Protein AF-A0A954XZQ1-F1 (afdb_monomer_lite)

Foldseek 3Di:
DDDPPVVVVVVVVVVVVVVPDDDPDDDDPDDDDPDPPDDPCPVVPDDPPDDDDPCSVPVVVVVVVVVVVVVVVVVVVVVVVVVVVVVVCVVVPDPCPPDDDDDPDCVPDDPVPPCVPVDDPPPPPDDD

Sequence (128 aa):
MQPLRPYLAASIALLALAALAAPAAAQVRRYQPSTPTVSPYLNLTRQNNSGLPNYYGLVRPQLNQQAFNQRQLRFEASQARSLSQLRTDVQTSLTPTGKGAGFMTVDRAGPYLNTGGYFPPVQNAGRR

Structure (mmCIF, N/CA/C/O backbone):
data_AF-A0A954XZQ1-F1
#
_entry.id   AF-A0A954XZQ1-F1
#
loop_
_atom_site.group_PDB
_atom_site.id
_atom_site.type_symbol
_atom_site.label_atom_id
_atom_site.label_alt_id
_atom_site.label_com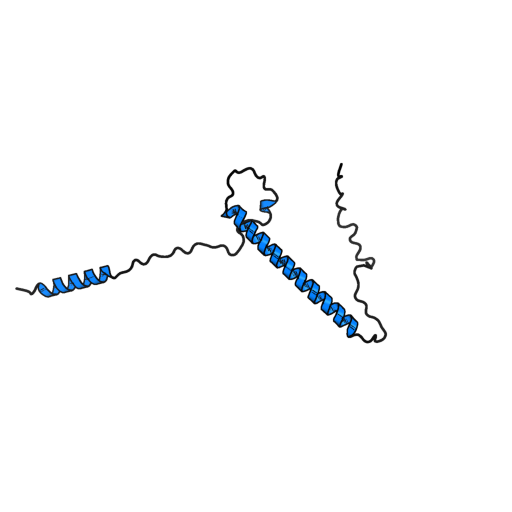p_id
_atom_site.label_asym_id
_atom_site.label_entity_id
_atom_site.label_seq_id
_atom_site.pdbx_PDB_ins_code
_atom_site.Cartn_x
_atom_site.Cartn_y
_atom_site.Cartn_z
_atom_site.occupancy
_atom_site.B_iso_or_equiv
_atom_site.auth_seq_id
_atom_site.auth_comp_id
_atom_site.auth_asym_id
_atom_site.auth_atom_id
_atom_site.pdbx_PDB_model_num
ATOM 1 N N . MET A 1 1 ? 74.806 7.022 -32.732 1.00 53.62 1 MET A N 1
ATOM 2 C CA . MET A 1 1 ? 73.746 6.033 -33.027 1.00 53.62 1 MET A CA 1
ATOM 3 C C . MET A 1 1 ? 73.000 5.748 -31.730 1.00 53.62 1 MET A C 1
ATOM 5 O O . MET A 1 1 ? 73.563 5.115 -30.851 1.00 53.62 1 MET A O 1
ATOM 9 N N . GLN A 1 2 ? 71.814 6.333 -31.546 1.00 64.81 2 GLN A N 1
ATOM 10 C CA . GLN A 1 2 ? 71.044 6.231 -30.298 1.00 64.81 2 GLN A CA 1
ATOM 11 C C . GLN A 1 2 ? 70.162 4.966 -30.298 1.00 64.81 2 GLN A C 1
ATOM 13 O O . GLN A 1 2 ? 69.681 4.567 -31.362 1.00 64.81 2 GLN A O 1
ATOM 18 N N . PRO A 1 3 ? 69.955 4.308 -29.142 1.00 64.62 3 PRO A N 1
ATOM 19 C CA . PRO A 1 3 ? 69.225 3.049 -29.076 1.00 64.62 3 PRO A CA 1
ATOM 20 C C . PRO A 1 3 ? 67.720 3.296 -29.243 1.00 64.62 3 PRO A C 1
ATOM 22 O O . PRO A 1 3 ? 67.069 3.807 -28.343 1.00 64.62 3 PRO A O 1
ATOM 25 N N . LEU A 1 4 ? 67.156 2.894 -30.386 1.00 64.56 4 LEU A N 1
ATOM 26 C CA . LEU A 1 4 ? 65.715 2.966 -30.702 1.00 64.56 4 LEU A CA 1
ATOM 27 C C . LEU A 1 4 ? 64.863 1.902 -29.973 1.00 64.56 4 LEU A C 1
ATOM 29 O O . LEU A 1 4 ? 63.636 1.926 -30.018 1.00 64.56 4 LEU A O 1
ATOM 33 N N . ARG A 1 5 ? 65.510 0.969 -29.267 1.00 65.94 5 ARG A N 1
ATOM 34 C CA . ARG A 1 5 ? 64.877 -0.166 -28.576 1.00 65.94 5 ARG A CA 1
ATOM 35 C C . ARG A 1 5 ? 63.957 0.172 -27.382 1.00 65.94 5 ARG A C 1
ATOM 37 O O . ARG A 1 5 ? 62.958 -0.532 -27.244 1.00 65.94 5 ARG A O 1
ATOM 44 N N . PRO A 1 6 ? 64.204 1.195 -26.534 1.00 72.25 6 PRO A N 1
ATOM 45 C CA . PRO A 1 6 ? 63.350 1.449 -25.374 1.00 72.25 6 PRO A CA 1
ATOM 46 C C . PRO A 1 6 ? 61.999 2.061 -25.773 1.00 72.25 6 PRO A C 1
ATOM 48 O O . PRO A 1 6 ? 60.993 1.813 -25.114 1.00 72.25 6 PRO A O 1
ATOM 51 N N . TYR A 1 7 ? 61.944 2.794 -26.889 1.00 76.06 7 TYR A N 1
ATOM 52 C CA . TYR A 1 7 ? 60.716 3.425 -27.378 1.00 76.06 7 TYR A CA 1
ATOM 53 C C . TYR A 1 7 ? 59.709 2.405 -27.923 1.00 76.06 7 TYR A C 1
ATOM 55 O O . TYR A 1 7 ? 58.508 2.545 -27.697 1.00 76.06 7 TYR A O 1
ATOM 63 N N . LEU A 1 8 ? 60.191 1.335 -28.567 1.00 74.25 8 LEU A N 1
ATOM 64 C CA . LEU A 1 8 ? 59.332 0.241 -29.030 1.00 74.25 8 LEU A CA 1
ATOM 65 C C . LEU A 1 8 ? 58.705 -0.516 -27.855 1.00 74.25 8 LEU A C 1
ATOM 67 O O . LEU A 1 8 ? 57.494 -0.727 -27.846 1.00 74.25 8 LEU A O 1
ATOM 71 N N . ALA A 1 9 ? 59.492 -0.846 -26.827 1.00 77.62 9 ALA A N 1
ATOM 72 C CA . ALA A 1 9 ? 58.974 -1.496 -25.624 1.00 77.62 9 ALA A CA 1
ATOM 73 C C . ALA A 1 9 ? 57.930 -0.623 -24.900 1.00 77.62 9 ALA A C 1
ATOM 75 O O . ALA A 1 9 ? 56.876 -1.122 -24.504 1.00 77.62 9 ALA A O 1
ATOM 76 N N . ALA A 1 10 ? 58.178 0.688 -24.804 1.00 80.75 10 ALA A N 1
ATOM 77 C CA . ALA A 1 10 ? 57.233 1.633 -24.215 1.00 80.75 10 ALA A CA 1
ATOM 78 C C . ALA A 1 10 ? 55.917 1.718 -25.009 1.00 80.75 10 ALA A C 1
ATOM 80 O O . ALA A 1 10 ? 54.842 1.722 -24.413 1.00 80.75 10 ALA A O 1
ATOM 81 N N . SER A 1 11 ? 55.985 1.725 -26.346 1.00 80.38 11 SER A N 1
ATOM 82 C CA . SER A 1 11 ? 54.791 1.777 -27.200 1.00 80.38 11 SER A CA 1
ATOM 83 C C . SER A 1 11 ? 53.909 0.529 -27.068 1.00 80.38 11 SER A C 1
ATOM 85 O O . SER A 1 11 ? 52.687 0.646 -27.008 1.00 80.38 11 SER A O 1
ATOM 87 N N . ILE A 1 12 ? 54.520 -0.653 -26.933 1.00 84.62 12 ILE A N 1
ATOM 88 C CA . ILE A 1 12 ? 53.801 -1.922 -26.753 1.00 84.62 12 ILE A CA 1
ATOM 89 C C . ILE A 1 12 ? 53.115 -1.955 -25.384 1.00 84.62 12 ILE A C 1
ATOM 91 O O . ILE A 1 12 ? 51.957 -2.356 -25.288 1.00 84.62 12 ILE A O 1
ATOM 95 N N . ALA A 1 13 ? 53.797 -1.486 -24.336 1.00 85.06 13 ALA A N 1
ATOM 96 C CA . ALA A 1 13 ? 53.224 -1.413 -22.994 1.00 85.06 13 ALA A CA 1
ATOM 97 C C . ALA A 1 13 ? 52.003 -0.477 -22.937 1.00 85.06 13 ALA A C 1
ATOM 99 O O . ALA A 1 13 ? 50.993 -0.810 -22.319 1.00 85.06 13 ALA A O 1
ATOM 100 N N . LEU A 1 14 ? 52.066 0.662 -23.631 1.00 84.31 14 LEU A N 1
ATOM 101 C CA . LEU A 1 14 ? 50.963 1.624 -23.714 1.00 84.31 14 LEU A CA 1
ATOM 102 C C . LEU A 1 14 ? 49.756 1.054 -24.471 1.00 84.31 14 LEU A C 1
ATOM 104 O O . LEU A 1 14 ? 48.614 1.239 -24.051 1.00 84.31 14 LEU A O 1
ATOM 108 N N . LEU A 1 15 ? 50.009 0.318 -25.554 1.00 85.88 15 LEU A N 1
ATOM 109 C CA . LEU A 1 15 ? 48.962 -0.304 -26.362 1.00 85.88 15 LEU A CA 1
ATOM 110 C C . LEU A 1 15 ? 48.285 -1.469 -25.621 1.00 85.88 15 LEU A C 1
ATOM 112 O O . LEU A 1 15 ? 47.063 -1.602 -25.666 1.00 85.88 15 LEU A O 1
ATOM 116 N N . ALA A 1 16 ? 49.059 -2.258 -24.870 1.00 84.31 16 ALA A N 1
ATOM 117 C CA . ALA A 1 16 ? 48.526 -3.290 -23.985 1.00 84.31 16 ALA A CA 1
ATOM 118 C C . ALA A 1 16 ? 47.659 -2.686 -22.869 1.00 84.31 16 ALA A C 1
ATOM 120 O O . ALA A 1 16 ? 46.570 -3.187 -22.599 1.00 84.31 16 ALA A O 1
ATOM 121 N N . LEU A 1 17 ? 48.088 -1.574 -22.266 1.00 82.75 17 LEU A N 1
ATOM 122 C CA . LEU A 1 17 ? 47.320 -0.905 -21.214 1.00 82.75 17 LEU A CA 1
ATOM 123 C C . LEU A 1 17 ? 45.986 -0.343 -21.735 1.00 82.75 17 LEU A C 1
ATOM 125 O O . LEU A 1 17 ? 44.968 -0.449 -21.056 1.00 82.75 17 LEU A O 1
ATOM 129 N N . ALA A 1 18 ? 45.971 0.196 -22.957 1.00 81.81 18 ALA A N 1
ATOM 130 C CA . ALA A 1 18 ? 44.748 0.667 -23.603 1.00 81.81 18 ALA A CA 1
ATOM 131 C C . ALA A 1 18 ? 43.771 -0.479 -23.931 1.00 81.81 18 ALA A C 1
ATOM 133 O O . ALA A 1 18 ? 42.561 -0.296 -23.827 1.00 81.81 18 ALA A O 1
ATOM 134 N N . ALA A 1 19 ? 44.277 -1.671 -24.271 1.00 79.31 19 ALA A N 1
ATOM 135 C CA . ALA A 1 19 ? 43.446 -2.845 -24.548 1.00 79.31 19 ALA A CA 1
ATOM 136 C C . ALA A 1 19 ? 42.779 -3.440 -23.291 1.00 79.31 19 ALA A C 1
ATOM 138 O O . ALA A 1 19 ? 41.751 -4.105 -23.405 1.00 79.31 19 ALA A O 1
ATOM 139 N N . LEU A 1 20 ? 43.330 -3.190 -22.097 1.00 78.31 20 LEU A N 1
ATOM 140 C CA . LEU A 1 20 ? 42.730 -3.601 -20.820 1.00 78.31 20 LEU A CA 1
ATOM 141 C C . LEU A 1 20 ? 41.692 -2.596 -20.279 1.00 78.31 20 LEU A C 1
ATOM 143 O O . LEU A 1 20 ? 41.040 -2.875 -19.271 1.00 78.31 20 LEU A O 1
ATOM 147 N N . ALA A 1 21 ? 41.510 -1.439 -20.923 1.00 77.56 21 ALA A N 1
ATOM 148 C CA . ALA A 1 21 ? 40.523 -0.454 -20.499 1.00 77.56 21 ALA A CA 1
ATOM 149 C C . ALA A 1 21 ? 39.100 -0.918 -20.864 1.00 77.56 21 ALA A C 1
ATOM 151 O O . ALA A 1 21 ? 38.679 -0.861 -22.019 1.00 77.56 21 ALA A O 1
ATOM 152 N N . ALA A 1 22 ? 38.339 -1.379 -19.868 1.00 77.88 22 ALA A N 1
ATOM 153 C CA . ALA A 1 22 ? 36.936 -1.739 -20.051 1.00 77.88 22 ALA A CA 1
ATOM 154 C C . ALA A 1 22 ? 36.083 -0.492 -20.371 1.00 77.88 22 ALA A C 1
ATOM 156 O O . ALA A 1 22 ? 36.271 0.556 -19.742 1.00 77.88 22 ALA A O 1
ATOM 157 N N . PRO A 1 23 ? 35.110 -0.579 -21.298 1.00 74.88 23 PRO A N 1
ATOM 158 C CA . PRO A 1 23 ? 34.215 0.532 -21.581 1.00 74.88 23 PRO A CA 1
ATOM 159 C C . PRO A 1 23 ? 33.322 0.805 -20.364 1.00 74.88 23 PRO A C 1
ATOM 161 O O . PRO A 1 23 ? 32.453 0.007 -20.010 1.00 74.88 23 PRO A O 1
ATOM 164 N N . ALA A 1 24 ? 33.516 1.958 -19.728 1.00 74.19 24 ALA A N 1
ATOM 165 C CA . ALA A 1 24 ? 32.609 2.455 -18.705 1.00 74.19 24 ALA A CA 1
ATOM 166 C C . ALA A 1 24 ? 31.338 2.996 -19.379 1.00 74.19 24 ALA A C 1
ATOM 168 O O . ALA A 1 24 ? 31.266 4.156 -19.781 1.00 74.19 24 ALA A O 1
ATOM 169 N N . ALA A 1 25 ? 30.322 2.146 -19.533 1.00 77.88 25 ALA A N 1
ATOM 170 C CA . ALA A 1 25 ? 29.001 2.590 -19.960 1.00 77.88 25 ALA A CA 1
ATOM 171 C C . ALA A 1 25 ? 28.294 3.283 -18.783 1.00 77.88 25 ALA A C 1
ATOM 173 O O . ALA A 1 25 ? 27.924 2.642 -17.797 1.00 77.88 25 ALA A O 1
ATOM 174 N N . ALA A 1 26 ? 28.100 4.599 -18.881 1.00 76.12 26 ALA A N 1
ATOM 175 C CA . ALA A 1 26 ? 27.301 5.347 -17.920 1.00 76.12 26 ALA A CA 1
ATOM 176 C C . ALA A 1 26 ? 25.848 4.844 -17.956 1.00 76.12 26 ALA A C 1
ATOM 178 O O . ALA A 1 26 ? 25.146 4.976 -18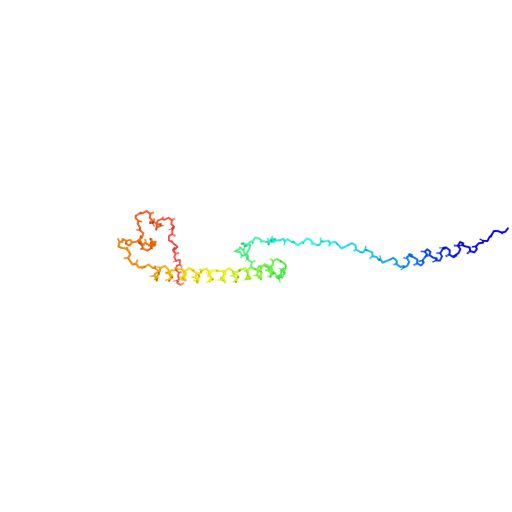.960 1.00 76.12 26 ALA A O 1
ATOM 179 N N . GLN A 1 27 ? 25.386 4.250 -16.857 1.00 79.75 27 GLN A N 1
ATOM 180 C CA . GLN A 1 27 ? 24.002 3.805 -16.736 1.00 79.75 27 GLN A CA 1
ATOM 181 C C . GLN A 1 27 ? 23.103 5.033 -16.546 1.00 79.75 27 GLN A C 1
ATOM 183 O O . GLN A 1 27 ? 23.107 5.663 -15.488 1.00 79.75 27 GLN A O 1
ATOM 188 N N . VAL A 1 28 ? 22.316 5.384 -17.567 1.00 77.31 28 VAL A N 1
ATOM 189 C CA . VAL A 1 28 ? 21.280 6.417 -17.437 1.00 77.31 28 VAL A CA 1
ATOM 190 C C . VAL A 1 28 ? 20.236 5.912 -16.445 1.00 77.31 28 VAL A C 1
ATOM 192 O O . VAL A 1 28 ? 19.501 4.958 -16.716 1.00 77.31 28 VAL A O 1
ATOM 195 N N . ARG A 1 29 ? 20.176 6.547 -15.274 1.00 76.69 29 ARG A N 1
ATOM 196 C CA . ARG A 1 29 ? 19.219 6.213 -14.219 1.00 76.69 29 ARG A CA 1
ATOM 197 C C . ARG A 1 29 ? 17.810 6.520 -14.732 1.00 76.69 29 ARG A C 1
ATOM 199 O O . ARG A 1 29 ? 17.409 7.679 -14.804 1.00 76.69 29 ARG A O 1
ATOM 206 N N . ARG A 1 30 ? 17.060 5.488 -15.131 1.00 77.12 30 ARG A N 1
ATOM 207 C CA . ARG A 1 30 ? 15.660 5.654 -15.545 1.00 77.12 30 ARG A CA 1
ATOM 208 C C . ARG A 1 30 ? 14.847 6.154 -14.355 1.00 77.12 30 ARG A C 1
ATOM 210 O O . ARG A 1 30 ? 14.870 5.549 -13.285 1.00 77.12 30 ARG A O 1
ATOM 217 N N . TYR A 1 31 ? 14.134 7.258 -14.554 1.00 76.62 31 TYR A N 1
ATOM 218 C CA . TYR A 1 31 ? 13.209 7.791 -13.564 1.00 76.62 31 TYR A CA 1
ATOM 219 C C . TYR A 1 31 ? 12.091 6.777 -13.310 1.00 76.62 31 TYR A C 1
ATOM 221 O O . TYR A 1 31 ? 11.383 6.373 -14.234 1.00 76.62 31 TYR A O 1
ATOM 229 N N . GLN A 1 32 ? 11.941 6.368 -12.053 1.00 74.56 32 GLN A N 1
ATOM 230 C CA . GLN A 1 32 ? 10.830 5.547 -11.604 1.00 74.56 32 GLN A CA 1
ATOM 231 C C . GLN A 1 32 ? 10.016 6.372 -10.603 1.00 74.56 32 GLN A C 1
ATOM 233 O O . GLN A 1 32 ? 10.511 6.631 -9.504 1.00 74.56 32 GLN A O 1
ATOM 238 N N . PRO A 1 33 ? 8.807 6.828 -10.972 1.00 71.62 33 PRO A N 1
ATOM 239 C CA . PRO A 1 33 ? 7.991 7.633 -10.077 1.00 71.62 33 PRO A CA 1
ATOM 240 C C . PRO A 1 33 ? 7.620 6.818 -8.834 1.00 71.62 33 PRO A C 1
ATOM 242 O O . PRO A 1 33 ? 7.250 5.645 -8.928 1.00 71.62 33 PRO A O 1
ATOM 245 N N . SER A 1 34 ? 7.736 7.446 -7.664 1.00 76.12 34 SER A N 1
ATOM 246 C CA . SER A 1 34 ? 7.354 6.869 -6.367 1.00 76.12 34 SER A CA 1
ATOM 247 C C . SER A 1 34 ? 5.837 6.830 -6.164 1.00 76.12 34 SER A C 1
ATOM 249 O O . SER A 1 34 ? 5.344 6.113 -5.295 1.00 76.12 34 SER A O 1
ATOM 251 N N . THR A 1 35 ? 5.096 7.582 -6.976 1.00 71.31 35 THR A N 1
ATOM 252 C CA . THR A 1 35 ? 3.642 7.712 -6.934 1.00 71.31 35 THR A CA 1
ATOM 253 C C . THR A 1 35 ? 3.025 7.294 -8.271 1.00 71.31 35 THR A C 1
ATOM 255 O O . THR A 1 35 ? 3.681 7.360 -9.316 1.00 71.31 35 THR A O 1
ATOM 258 N N . PRO A 1 36 ? 1.768 6.816 -8.278 1.00 66.38 36 PRO A N 1
ATOM 259 C CA . PRO A 1 36 ? 1.080 6.489 -9.520 1.00 66.38 36 PRO A CA 1
ATOM 260 C C . PRO A 1 36 ? 0.982 7.734 -10.411 1.00 66.38 36 PRO A C 1
ATOM 262 O O . PRO A 1 36 ? 0.437 8.758 -10.015 1.00 66.38 36 PRO A O 1
ATOM 265 N N . THR A 1 37 ? 1.512 7.634 -11.631 1.00 66.75 37 THR A N 1
ATOM 266 C CA . THR A 1 37 ? 1.550 8.729 -12.622 1.00 66.75 37 THR A CA 1
ATOM 267 C C . THR A 1 37 ? 0.176 9.037 -13.226 1.00 66.75 37 THR A C 1
ATOM 269 O O . THR A 1 37 ? 0.011 10.021 -13.937 1.00 66.75 37 THR A O 1
ATOM 272 N N . VAL A 1 38 ? -0.815 8.189 -12.959 1.00 67.25 38 VAL A N 1
ATOM 273 C CA . VAL A 1 38 ? -2.195 8.334 -13.421 1.00 67.25 38 VAL A CA 1
ATOM 274 C C . VAL A 1 38 ? -3.119 8.541 -12.236 1.00 67.25 38 VAL A C 1
ATOM 276 O O . VAL A 1 38 ? -3.006 7.866 -11.212 1.00 67.25 38 VAL A O 1
ATOM 279 N N . SER A 1 39 ? -4.054 9.474 -12.400 1.00 71.81 39 SER A N 1
ATOM 280 C CA . SER A 1 39 ? -5.074 9.765 -11.403 1.00 71.81 39 SER A CA 1
ATOM 281 C C . SER A 1 39 ? -5.942 8.523 -11.147 1.00 71.81 39 SER A C 1
ATOM 283 O O . SER A 1 39 ? -6.393 7.901 -12.113 1.00 71.81 39 SER A O 1
ATOM 285 N N . PRO A 1 40 ? -6.254 8.188 -9.879 1.00 59.50 40 PRO A N 1
ATOM 286 C CA . PRO A 1 40 ? -7.089 7.032 -9.521 1.00 59.50 40 PRO A CA 1
ATOM 287 C C . PRO A 1 40 ? -8.457 6.989 -10.224 1.00 59.50 40 PRO A C 1
ATOM 289 O O . PRO A 1 40 ? -9.042 5.924 -10.393 1.00 59.50 40 PRO A O 1
ATOM 292 N N . TYR A 1 41 ? -8.954 8.145 -10.671 1.00 56.91 41 TYR A N 1
ATOM 293 C CA . TYR A 1 41 ? -10.276 8.311 -11.276 1.00 56.91 41 TYR A CA 1
ATOM 294 C C . TYR A 1 41 ? -10.283 8.301 -12.805 1.00 56.91 41 TYR A C 1
ATOM 296 O O . TYR A 1 41 ? -11.354 8.385 -13.401 1.00 56.91 41 TYR A O 1
ATOM 304 N N . LEU A 1 42 ? -9.121 8.160 -13.455 1.00 65.44 42 LEU A N 1
ATOM 305 C CA . LEU A 1 42 ? -9.022 8.145 -14.921 1.00 65.44 42 LEU A CA 1
ATOM 306 C C . LEU A 1 42 ? -9.906 7.050 -15.551 1.00 65.44 42 LEU A C 1
ATOM 308 O O . LEU A 1 42 ? -10.354 7.173 -16.686 1.00 65.44 42 LEU A O 1
ATOM 312 N N . ASN A 1 43 ? -10.182 5.978 -14.806 1.00 62.34 43 ASN A N 1
ATOM 313 C CA . ASN A 1 43 ? -11.003 4.872 -15.282 1.00 62.34 43 ASN A CA 1
ATOM 314 C C . ASN A 1 43 ? -12.520 5.113 -15.169 1.00 62.34 43 ASN A C 1
ATOM 316 O O . ASN A 1 43 ? -13.280 4.324 -15.720 1.00 62.34 43 ASN A O 1
ATOM 320 N N . LEU A 1 44 ? -12.977 6.171 -14.486 1.00 66.44 44 LEU A N 1
ATOM 321 C CA . LEU A 1 44 ? -14.413 6.444 -14.323 1.00 66.44 44 LEU A CA 1
ATOM 322 C C . LEU A 1 44 ? -15.063 6.991 -15.602 1.00 66.44 44 LEU A C 1
ATOM 324 O O . LEU A 1 44 ? -16.244 6.767 -15.835 1.00 66.44 44 LEU A O 1
ATOM 328 N N . THR A 1 45 ? -14.296 7.683 -16.445 1.00 67.12 45 THR A N 1
ATOM 329 C CA . THR A 1 45 ? -14.775 8.300 -17.696 1.00 67.12 45 THR A CA 1
ATOM 330 C C . THR A 1 45 ? -14.310 7.549 -18.944 1.00 67.12 45 THR A C 1
ATOM 332 O O . THR A 1 45 ? -14.464 8.031 -20.068 1.00 67.12 45 THR A O 1
ATOM 335 N N . ARG A 1 46 ? -13.718 6.360 -18.777 1.00 60.66 46 ARG A N 1
ATOM 336 C CA . ARG A 1 46 ? -13.053 5.651 -19.868 1.00 60.66 46 ARG A CA 1
ATOM 337 C C . ARG A 1 46 ? -14.059 4.932 -20.768 1.00 60.66 46 ARG A C 1
ATOM 339 O O . ARG A 1 46 ? -14.507 3.830 -20.469 1.00 60.66 46 ARG A O 1
ATOM 346 N N . GLN A 1 47 ? -14.352 5.523 -21.922 1.00 60.44 47 GLN A N 1
ATOM 347 C CA . GLN A 1 47 ? -14.990 4.826 -23.041 1.00 60.44 47 GLN A CA 1
ATOM 348 C C . GLN A 1 47 ? -13.942 3.925 -23.720 1.00 60.44 47 GLN A C 1
ATOM 350 O O . GLN A 1 47 ? -12.880 4.390 -24.135 1.00 60.44 47 GLN A O 1
ATOM 355 N N . ASN A 1 48 ? -14.207 2.617 -23.781 1.00 59.97 48 ASN A N 1
ATOM 356 C CA . ASN A 1 48 ? -13.311 1.571 -24.303 1.00 59.97 48 ASN A CA 1
ATOM 357 C C . ASN A 1 48 ? -13.159 1.624 -25.842 1.00 59.97 48 ASN A C 1
ATOM 359 O O . ASN A 1 48 ? -13.438 0.652 -26.531 1.00 59.97 48 ASN A O 1
ATOM 363 N N . ASN A 1 49 ? -12.724 2.759 -26.395 1.00 56.44 49 ASN A N 1
ATOM 364 C CA . ASN A 1 49 ? -12.752 3.010 -27.842 1.00 56.44 49 ASN A CA 1
ATOM 365 C C . ASN A 1 49 ? -11.374 2.963 -28.539 1.00 56.44 49 ASN A C 1
ATOM 367 O O . ASN A 1 49 ? -11.208 3.529 -29.612 1.00 56.44 49 ASN A O 1
ATOM 371 N N . SER A 1 50 ? -10.357 2.321 -27.946 1.00 55.78 50 SER A N 1
ATOM 372 C CA . SER A 1 50 ? -9.017 2.210 -28.552 1.00 55.78 50 SER 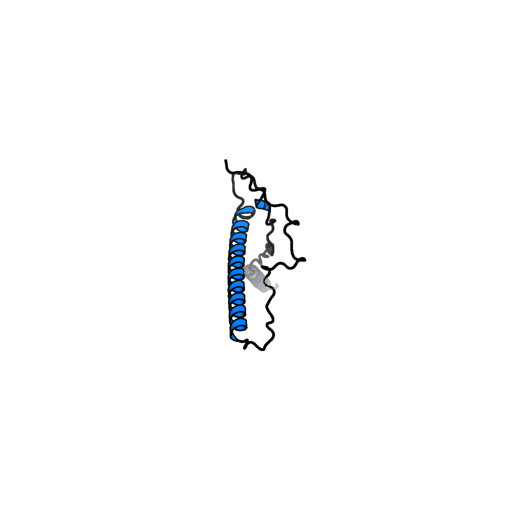A CA 1
ATOM 373 C C . SER A 1 50 ? -8.506 0.767 -28.528 1.00 55.78 50 SER A C 1
ATOM 375 O O . SER A 1 50 ? -8.437 0.145 -27.468 1.00 55.78 50 SER A O 1
ATOM 377 N N . GLY A 1 51 ? -8.171 0.249 -29.715 1.00 61.00 51 GLY A N 1
ATOM 378 C CA . GLY A 1 51 ? -7.972 -1.173 -30.026 1.00 61.00 51 GLY A CA 1
ATOM 379 C C . GLY A 1 51 ? -6.691 -1.844 -29.521 1.00 61.00 51 GLY A C 1
ATOM 380 O O . GLY A 1 51 ? -6.493 -3.015 -29.823 1.00 61.00 51 GLY A O 1
ATOM 381 N N . LEU A 1 52 ? -5.831 -1.169 -28.752 1.00 58.88 52 LEU A N 1
ATOM 382 C CA . LEU A 1 52 ? -4.652 -1.795 -28.135 1.00 58.88 52 LEU A CA 1
ATOM 383 C C . LEU A 1 52 ? -4.436 -1.273 -26.701 1.00 58.88 52 LEU A C 1
ATOM 385 O O . LEU A 1 52 ? -4.215 -0.072 -26.513 1.00 58.88 52 LEU A O 1
ATOM 389 N N . PRO A 1 53 ? -4.478 -2.137 -25.665 1.00 58.66 53 PRO A N 1
ATOM 390 C CA . PRO A 1 53 ? -4.247 -1.715 -24.288 1.00 58.66 53 PRO A CA 1
ATOM 391 C C . PRO A 1 53 ? -2.797 -1.259 -24.087 1.00 58.66 53 PRO A C 1
ATOM 393 O O . PRO A 1 53 ? -1.861 -2.051 -24.182 1.00 58.66 53 PRO A O 1
ATOM 396 N N . ASN A 1 54 ? -2.591 0.014 -23.745 1.00 62.91 54 ASN A N 1
ATOM 397 C CA . ASN A 1 54 ? -1.287 0.493 -23.293 1.00 62.91 54 ASN A CA 1
ATOM 398 C C . ASN A 1 54 ? -0.958 -0.154 -21.930 1.00 62.91 54 ASN A C 1
ATOM 400 O O . ASN A 1 54 ? -1.502 0.244 -20.899 1.00 62.91 54 ASN A O 1
ATOM 404 N N . TYR A 1 55 ? -0.080 -1.161 -21.924 1.00 54.19 55 TYR A N 1
ATOM 405 C CA . TYR A 1 55 ? 0.299 -1.945 -20.739 1.00 54.19 55 TYR A CA 1
ATOM 406 C C . TYR A 1 55 ? 0.758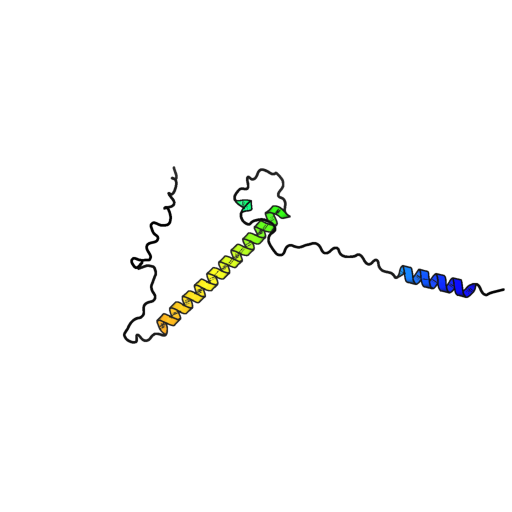 -1.074 -19.554 1.00 54.19 55 TYR A C 1
ATOM 408 O O . TYR A 1 55 ? 0.366 -1.313 -18.408 1.00 54.19 55 TYR A O 1
ATOM 416 N N . TYR A 1 56 ? 1.529 -0.016 -19.832 1.00 59.22 56 TYR A N 1
ATOM 417 C CA . TYR A 1 56 ? 2.017 0.924 -18.818 1.00 59.22 56 TYR A CA 1
ATOM 418 C C . TYR A 1 56 ? 0.942 1.905 -18.337 1.00 59.22 56 TYR A C 1
ATOM 420 O O . TYR A 1 56 ? 0.997 2.344 -17.191 1.00 59.22 56 TYR A O 1
ATOM 428 N N . GLY A 1 57 ? -0.035 2.226 -19.189 1.00 62.25 57 GLY A N 1
ATOM 429 C CA . GLY A 1 57 ? -1.122 3.152 -18.868 1.00 62.25 57 GLY A CA 1
ATOM 430 C C . GLY A 1 57 ? -2.347 2.508 -18.215 1.00 62.25 57 GLY A C 1
ATOM 431 O O . GLY A 1 57 ? -3.131 3.224 -17.601 1.00 62.25 57 GLY A O 1
ATOM 432 N N . LEU A 1 58 ? -2.536 1.187 -18.342 1.00 62.88 58 LEU A N 1
ATOM 433 C CA . LEU A 1 58 ? -3.799 0.523 -17.976 1.00 62.88 58 LEU A CA 1
ATOM 434 C C . LEU A 1 58 ? -3.608 -0.690 -17.068 1.00 62.88 58 LEU A C 1
ATOM 436 O O . LEU A 1 58 ? -4.134 -0.720 -15.958 1.00 62.88 58 LEU A O 1
ATOM 440 N N . VAL A 1 59 ? -2.822 -1.674 -17.510 1.00 66.62 59 VAL A N 1
ATOM 441 C CA . VAL A 1 59 ? -2.715 -2.965 -16.813 1.00 66.62 59 VAL A CA 1
ATOM 442 C C . VAL A 1 59 ? -1.946 -2.809 -15.505 1.00 66.62 59 VAL A C 1
ATOM 444 O O . VAL A 1 59 ? -2.407 -3.242 -14.450 1.00 66.62 59 VAL A O 1
ATOM 447 N N . ARG A 1 60 ? -0.790 -2.135 -15.537 1.00 71.75 60 ARG A N 1
ATOM 448 C CA . ARG A 1 60 ? 0.026 -1.938 -14.332 1.00 71.75 60 ARG A CA 1
ATOM 449 C C . ARG A 1 60 ? -0.696 -1.112 -13.250 1.00 71.75 60 ARG A C 1
ATOM 451 O O . ARG A 1 60 ? -0.684 -1.549 -12.099 1.00 71.75 60 ARG A O 1
ATOM 458 N N . PRO A 1 61 ? -1.355 0.023 -13.562 1.00 70.00 61 PRO A N 1
ATOM 459 C CA . PRO A 1 61 ? -2.195 0.721 -12.588 1.00 70.00 61 PRO A CA 1
ATOM 460 C C . PRO A 1 61 ? -3.317 -0.153 -12.020 1.00 70.00 61 PRO A C 1
ATOM 462 O O . PRO A 1 61 ? -3.532 -0.137 -10.810 1.00 70.00 61 PRO A O 1
ATOM 465 N N . GLN A 1 62 ? -3.981 -0.962 -12.853 1.00 74.38 62 GLN A N 1
ATOM 466 C CA . GLN A 1 62 ? -5.049 -1.856 -12.399 1.00 74.38 62 GLN A CA 1
ATOM 467 C C . GLN A 1 62 ? -4.540 -2.906 -11.401 1.00 74.38 62 GLN A C 1
ATOM 469 O O . GLN A 1 62 ? -5.148 -3.092 -10.346 1.00 74.38 62 GLN A O 1
ATOM 474 N N . LEU A 1 63 ? -3.400 -3.540 -11.684 1.00 78.25 63 LEU A N 1
ATOM 475 C CA . LEU A 1 63 ? -2.768 -4.497 -10.769 1.00 78.25 63 LEU A CA 1
ATOM 476 C C . LEU A 1 63 ? -2.355 -3.832 -9.448 1.00 78.25 63 LEU A C 1
ATOM 478 O O . LEU A 1 63 ? -2.593 -4.377 -8.369 1.00 78.25 63 LEU A O 1
ATOM 482 N N . ASN A 1 64 ? -1.794 -2.622 -9.514 1.00 77.50 64 ASN A N 1
ATOM 483 C CA . ASN A 1 64 ? -1.429 -1.856 -8.322 1.00 77.50 64 ASN A CA 1
ATOM 484 C C . ASN A 1 64 ? -2.659 -1.494 -7.476 1.00 77.50 64 ASN A C 1
ATOM 486 O O . ASN A 1 64 ? -2.604 -1.598 -6.249 1.00 77.50 64 ASN A O 1
ATOM 490 N N . GLN A 1 65 ? -3.768 -1.112 -8.116 1.00 79.19 65 GLN A N 1
ATOM 491 C CA . GLN A 1 65 ? -5.023 -0.803 -7.432 1.00 79.19 65 GLN A CA 1
ATOM 492 C C . GLN A 1 65 ? -5.605 -2.044 -6.750 1.00 79.19 65 GLN A C 1
ATOM 494 O O . GLN A 1 65 ? -6.016 -1.972 -5.595 1.00 79.19 65 GLN A O 1
ATOM 499 N N . GLN A 1 66 ? -5.594 -3.200 -7.418 1.00 82.44 66 GLN A N 1
ATOM 500 C CA . GLN A 1 66 ? -6.036 -4.461 -6.816 1.00 82.44 66 GLN A CA 1
ATOM 501 C C . GLN A 1 66 ? -5.193 -4.824 -5.587 1.00 82.44 66 GLN A C 1
ATOM 503 O O . GLN A 1 66 ? -5.745 -5.156 -4.537 1.00 82.44 66 GLN A O 1
ATOM 508 N N . ALA A 1 67 ? -3.866 -4.693 -5.678 1.00 83.75 67 ALA A N 1
ATOM 509 C CA . ALA A 1 67 ? -2.965 -4.939 -4.553 1.00 83.75 67 ALA A CA 1
ATOM 510 C C . ALA A 1 67 ? -3.161 -3.932 -3.404 1.00 83.75 67 ALA A C 1
ATOM 512 O O . ALA A 1 67 ? -3.009 -4.280 -2.231 1.00 83.75 67 ALA A O 1
ATOM 513 N N . PHE A 1 68 ? -3.487 -2.675 -3.711 1.00 82.94 68 PHE A N 1
ATOM 514 C CA . PHE A 1 68 ? -3.841 -1.677 -2.703 1.00 82.94 68 PHE A CA 1
ATOM 515 C C . PHE A 1 68 ? -5.154 -2.036 -1.996 1.00 82.94 68 PHE A C 1
ATOM 517 O O . PHE A 1 68 ? -5.162 -2.144 -0.772 1.00 82.94 68 PHE A O 1
ATOM 524 N N . ASN A 1 69 ? -6.214 -2.334 -2.750 1.00 83.19 69 ASN A N 1
ATOM 525 C CA . ASN A 1 69 ? -7.520 -2.708 -2.199 1.00 83.19 69 ASN A CA 1
ATOM 526 C C . ASN A 1 69 ? -7.421 -3.948 -1.298 1.00 83.19 69 ASN A C 1
ATOM 528 O O . ASN A 1 69 ? -7.984 -3.977 -0.208 1.00 83.19 69 ASN A O 1
ATOM 532 N N . GLN A 1 70 ? -6.651 -4.963 -1.705 1.00 88.44 70 GLN A N 1
ATOM 533 C CA . GLN A 1 70 ? -6.426 -6.152 -0.878 1.00 88.44 70 GLN A CA 1
ATOM 534 C C . GLN A 1 70 ? -5.698 -5.829 0.433 1.00 88.44 70 GLN A C 1
ATOM 536 O O . GLN A 1 70 ? -6.031 -6.393 1.476 1.00 88.44 70 GLN A O 1
ATOM 541 N N . ARG A 1 71 ? -4.706 -4.928 0.405 1.00 89.75 71 ARG A N 1
ATOM 542 C CA . ARG A 1 71 ? -4.017 -4.474 1.623 1.00 89.75 71 ARG A CA 1
ATOM 543 C C . ARG A 1 71 ? -4.957 -3.692 2.536 1.00 89.75 71 ARG A C 1
ATOM 545 O O . ARG A 1 71 ? -4.949 -3.942 3.738 1.00 89.75 71 ARG A O 1
ATOM 552 N N . GLN A 1 72 ? -5.787 -2.821 1.969 1.00 90.31 72 GLN A N 1
ATOM 553 C CA . GLN A 1 72 ? -6.784 -2.062 2.715 1.00 90.31 72 GLN A CA 1
ATOM 554 C C . GLN A 1 72 ? -7.787 -2.985 3.421 1.00 90.31 72 GLN A C 1
ATOM 556 O O . GLN A 1 72 ? -7.960 -2.873 4.630 1.00 90.31 72 GLN A O 1
ATOM 561 N N . LEU A 1 73 ? -8.352 -3.970 2.715 1.00 91.19 73 LEU A N 1
ATOM 562 C CA . LEU A 1 73 ? -9.293 -4.933 3.303 1.00 91.19 73 LEU A CA 1
ATOM 563 C C . LEU A 1 73 ? -8.678 -5.726 4.467 1.00 91.19 73 LEU A C 1
ATOM 565 O O . LEU A 1 73 ? -9.323 -5.956 5.488 1.00 91.19 73 LEU A O 1
ATOM 569 N N . ARG A 1 74 ? -7.409 -6.138 4.341 1.00 91.94 74 ARG A N 1
ATOM 570 C CA . ARG A 1 74 ? -6.694 -6.829 5.430 1.00 91.94 74 ARG A CA 1
ATOM 571 C C . ARG A 1 74 ? -6.482 -5.920 6.636 1.00 91.94 74 ARG A C 1
ATOM 573 O O . ARG A 1 74 ? -6.625 -6.372 7.770 1.00 91.94 74 ARG A O 1
ATOM 580 N N . PHE A 1 75 ? -6.145 -4.657 6.391 1.00 93.19 75 PHE A N 1
ATOM 581 C CA . PHE A 1 75 ? -5.953 -3.667 7.441 1.00 93.19 75 PHE A CA 1
ATOM 582 C C . PHE A 1 75 ? -7.261 -3.390 8.195 1.00 93.19 75 PHE A C 1
ATOM 584 O O . PHE A 1 75 ? -7.280 -3.446 9.425 1.00 93.19 75 PHE A O 1
ATOM 591 N N . GLU A 1 76 ? -8.368 -3.199 7.482 1.00 91.06 76 GLU A N 1
ATOM 592 C CA . GLU A 1 76 ? -9.704 -3.031 8.070 1.00 91.06 76 GLU A CA 1
ATOM 593 C C . GLU A 1 76 ? -10.117 -4.251 8.908 1.00 91.06 76 GLU A C 1
ATOM 595 O O . GLU A 1 76 ? -10.526 -4.106 10.061 1.00 91.06 76 GLU A O 1
ATOM 600 N N . ALA A 1 77 ? -9.918 -5.466 8.386 1.00 92.19 77 ALA A N 1
ATOM 601 C CA . ALA A 1 77 ? -10.210 -6.696 9.123 1.00 92.19 77 ALA A CA 1
ATOM 602 C C . ALA A 1 77 ? -9.374 -6.826 10.410 1.00 92.19 77 ALA A C 1
ATOM 604 O O . ALA A 1 77 ? -9.874 -7.306 11.429 1.00 92.19 77 ALA A O 1
ATOM 605 N N . SER A 1 78 ? -8.106 -6.401 10.379 1.00 92.00 78 SER A N 1
ATOM 606 C CA . SER A 1 78 ? -7.236 -6.422 11.559 1.00 92.00 78 SER A CA 1
ATOM 607 C C . SER A 1 78 ? -7.706 -5.442 12.636 1.00 92.00 78 SER A C 1
ATOM 609 O O . SER A 1 78 ? -7.830 -5.831 13.795 1.00 92.00 78 SER A O 1
ATOM 611 N N . GLN A 1 79 ? -8.086 -4.222 12.244 1.00 88.81 79 GLN A N 1
ATOM 612 C CA . GLN A 1 79 ? -8.632 -3.222 13.159 1.00 88.81 79 GLN A CA 1
ATOM 613 C C . GLN A 1 79 ? -9.949 -3.680 13.788 1.00 88.81 79 GLN A C 1
ATOM 615 O O . GLN A 1 79 ? -10.136 -3.536 14.996 1.00 88.81 79 GLN A O 1
ATOM 620 N N . ALA A 1 80 ? -10.846 -4.276 12.996 1.00 90.19 80 ALA A N 1
ATOM 621 C CA . ALA A 1 80 ? -12.122 -4.783 13.495 1.00 90.19 80 ALA A CA 1
ATOM 622 C C . ALA A 1 80 ? -11.928 -5.853 14.584 1.00 90.19 80 ALA A C 1
ATOM 624 O O . ALA A 1 80 ? -12.633 -5.847 15.595 1.00 90.19 80 ALA A O 1
ATOM 625 N N . ARG A 1 81 ? -10.935 -6.739 14.420 1.00 91.69 81 ARG A N 1
ATOM 626 C CA . ARG A 1 81 ? -10.587 -7.749 15.433 1.00 91.69 81 ARG A CA 1
ATOM 627 C C . ARG A 1 81 ? -10.036 -7.114 16.705 1.00 91.69 81 ARG A C 1
ATOM 629 O O . ARG A 1 81 ? -10.515 -7.452 17.783 1.00 91.69 81 ARG A O 1
ATOM 636 N N . SER A 1 82 ? -9.095 -6.176 16.586 1.00 88.19 82 SER A N 1
ATOM 637 C CA . SER A 1 82 ? -8.541 -5.463 17.745 1.00 88.19 82 SER A CA 1
ATOM 638 C C . SER A 1 82 ? -9.622 -4.709 18.521 1.00 88.19 82 SER A C 1
ATOM 640 O O . SER A 1 82 ? -9.659 -4.764 19.747 1.00 88.19 82 SER A O 1
ATOM 642 N N . LEU A 1 83 ? -10.562 -4.066 17.821 1.00 88.12 83 LEU A N 1
ATOM 643 C CA . LEU A 1 83 ? -11.685 -3.383 18.461 1.00 88.12 83 LEU A CA 1
ATOM 644 C C . LEU A 1 83 ? -12.628 -4.363 19.178 1.00 88.12 83 LEU A C 1
ATOM 646 O O . LEU A 1 83 ? -13.110 -4.065 20.269 1.00 88.12 83 LEU A O 1
ATOM 650 N N . SER A 1 84 ? -12.883 -5.536 18.592 1.00 85.50 84 SER A N 1
ATOM 651 C CA . SER A 1 84 ? -13.700 -6.579 19.227 1.00 85.50 84 SER A CA 1
ATOM 652 C C . SER A 1 84 ? -13.050 -7.145 20.494 1.00 85.50 84 SER A C 1
ATOM 654 O O . SER A 1 84 ? -13.756 -7.434 21.461 1.00 85.50 84 SER A O 1
ATOM 656 N N . GLN A 1 85 ? -11.723 -7.289 20.505 1.00 82.50 85 GLN A N 1
ATOM 657 C CA . GLN A 1 85 ? -10.967 -7.722 21.685 1.00 82.50 85 GLN A CA 1
ATOM 658 C C . GLN A 1 85 ? -11.076 -6.686 22.806 1.00 82.50 85 GLN A C 1
ATOM 660 O O . GLN A 1 85 ? -11.547 -7.018 23.888 1.00 82.50 85 GLN A O 1
ATOM 665 N N . LEU A 1 86 ? -10.810 -5.411 22.501 1.00 81.88 86 LEU A N 1
ATOM 666 C CA . L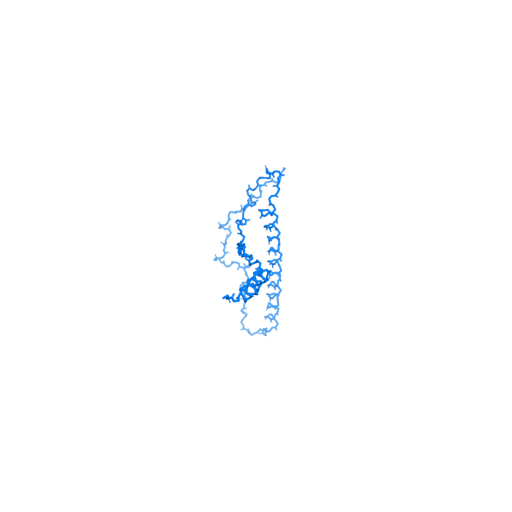EU A 1 86 ? -10.946 -4.312 23.464 1.00 81.88 86 LEU A CA 1
ATOM 667 C C . LEU A 1 86 ? -12.350 -4.233 24.080 1.00 81.88 86 LEU A C 1
ATOM 669 O O . LEU A 1 86 ? -12.488 -4.018 25.281 1.00 81.88 86 LEU A O 1
ATOM 673 N N . ARG A 1 87 ? -13.406 -4.436 23.280 1.00 75.06 87 ARG A N 1
ATOM 674 C CA . ARG A 1 87 ? -14.788 -4.480 23.792 1.00 75.06 87 ARG A CA 1
ATOM 675 C C . ARG A 1 87 ? -15.004 -5.620 24.788 1.00 75.06 87 ARG A C 1
ATOM 677 O O . ARG A 1 87 ? -15.689 -5.425 25.786 1.00 75.06 87 ARG A O 1
ATOM 684 N N . THR A 1 88 ? -14.427 -6.788 24.520 1.00 73.69 88 THR A N 1
ATOM 685 C CA . THR A 1 88 ? -14.556 -7.970 25.386 1.00 73.69 88 THR A CA 1
ATOM 686 C C . THR A 1 88 ? -13.789 -7.774 26.696 1.00 73.69 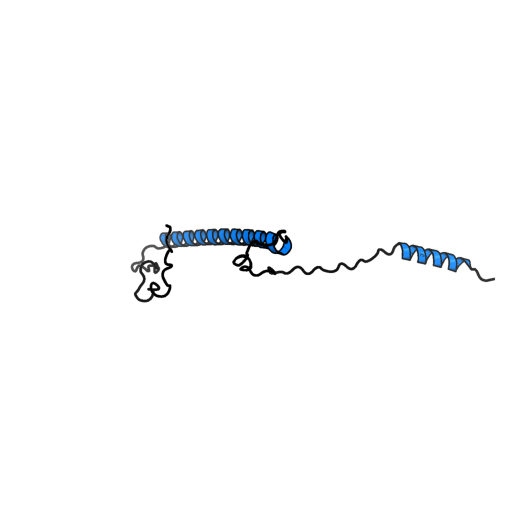88 THR A C 1
ATOM 688 O O . THR A 1 88 ? -14.324 -8.046 27.771 1.00 73.69 88 THR A O 1
ATOM 691 N N . ASP A 1 89 ? -12.580 -7.218 26.625 1.00 69.38 89 ASP A N 1
ATOM 692 C CA . ASP A 1 89 ? -11.734 -6.964 27.796 1.00 69.38 89 ASP A CA 1
ATOM 693 C C . ASP A 1 89 ? -12.369 -5.931 28.742 1.00 69.38 89 ASP A C 1
ATOM 695 O O . ASP A 1 89 ? -12.442 -6.150 29.953 1.00 69.38 89 ASP A O 1
ATOM 699 N N . VAL A 1 90 ? -12.923 -4.841 28.194 1.00 67.69 90 VAL A N 1
ATOM 700 C CA . VAL A 1 90 ? -13.643 -3.818 28.976 1.00 67.69 90 VAL A CA 1
ATOM 701 C C . VAL A 1 90 ? -14.891 -4.398 29.648 1.00 67.69 90 VAL A C 1
ATOM 703 O O . VAL A 1 90 ? -15.164 -4.080 30.803 1.00 67.69 90 VAL A O 1
ATOM 706 N N . GLN A 1 91 ? -15.634 -5.277 28.968 1.00 59.22 91 GLN A N 1
ATOM 707 C CA . GLN A 1 91 ? -16.832 -5.906 29.533 1.00 59.22 91 GLN A CA 1
ATOM 708 C C . GLN A 1 91 ? -16.500 -6.859 30.696 1.00 59.22 91 GLN A C 1
ATOM 710 O O . GLN A 1 91 ? -17.305 -7.006 31.614 1.00 59.22 91 GLN A O 1
ATOM 715 N N . THR A 1 92 ? -15.329 -7.502 30.664 1.00 59.19 92 THR A N 1
ATOM 716 C CA . THR A 1 92 ? -14.938 -8.544 31.633 1.00 59.19 92 THR A CA 1
ATOM 717 C C . THR A 1 92 ? -14.171 -7.974 32.834 1.00 59.19 92 THR A C 1
ATOM 719 O O . THR A 1 92 ? -14.233 -8.536 33.925 1.00 59.19 92 THR A O 1
ATOM 722 N N . SER A 1 93 ? -13.478 -6.841 32.666 1.00 55.34 93 SER A N 1
ATOM 723 C CA . SER A 1 93 ? -12.635 -6.219 33.703 1.00 55.34 93 SER A CA 1
ATOM 724 C C . SER A 1 93 ? -13.352 -5.185 34.587 1.00 55.34 93 SER A C 1
ATOM 726 O O . SER A 1 93 ? -12.732 -4.626 35.495 1.00 55.34 93 SER A O 1
ATOM 728 N N . LEU A 1 94 ? -14.633 -4.898 34.346 1.00 52.22 94 LEU A N 1
ATOM 729 C CA . LEU A 1 94 ? -15.406 -3.958 35.157 1.00 52.22 94 LEU A CA 1
ATOM 730 C C . LEU A 1 94 ? -16.325 -4.719 36.117 1.00 52.22 94 LEU A C 1
ATOM 732 O O . LEU A 1 94 ? -17.443 -5.092 35.766 1.00 52.22 94 LEU A O 1
ATOM 736 N N . THR A 1 95 ? -15.892 -4.896 37.367 1.00 53.66 95 THR A N 1
ATOM 737 C CA . THR A 1 95 ? -16.840 -5.082 38.474 1.00 53.66 95 THR A CA 1
ATOM 738 C C . THR A 1 95 ? -17.747 -3.848 38.478 1.00 53.66 95 THR A C 1
ATOM 740 O O . THR A 1 95 ? -17.206 -2.739 38.475 1.00 53.66 95 THR A O 1
ATOM 743 N N . PRO A 1 96 ? -19.086 -3.976 38.450 1.00 56.03 96 PRO A N 1
ATOM 744 C CA . PRO A 1 96 ? -19.991 -2.832 38.401 1.00 56.03 96 PRO A CA 1
ATOM 745 C C . PRO A 1 96 ? -19.886 -2.028 39.703 1.00 56.03 96 PRO A C 1
ATOM 747 O O . PRO A 1 96 ? -20.652 -2.217 40.645 1.00 56.03 96 PRO A O 1
ATOM 750 N N . THR A 1 97 ? -18.915 -1.122 39.784 1.00 62.12 97 THR A N 1
ATOM 751 C CA . THR A 1 97 ? -18.894 -0.071 40.793 1.00 62.12 97 THR A CA 1
ATOM 752 C C . THR A 1 97 ? -20.083 0.818 40.475 1.00 62.12 97 THR A C 1
ATOM 754 O O . THR A 1 97 ? -20.261 1.265 39.343 1.00 62.12 97 THR A O 1
ATOM 757 N N . GLY A 1 98 ? -20.996 0.952 41.435 1.00 59.94 98 GLY A N 1
ATOM 758 C CA . GLY A 1 98 ? -22.304 1.560 41.227 1.00 59.94 98 GLY A CA 1
ATOM 759 C C . GLY A 1 98 ? -22.212 3.014 40.778 1.00 59.94 98 GLY A C 1
ATOM 760 O O . GLY A 1 98 ? -22.243 3.897 41.621 1.00 59.94 98 GLY A O 1
ATOM 761 N N . LYS A 1 99 ? -22.087 3.225 39.464 1.00 59.00 99 LYS A N 1
ATOM 762 C CA . LYS A 1 99 ? -22.669 4.229 38.556 1.00 59.00 99 LYS A CA 1
ATOM 763 C C . LYS A 1 99 ? -22.174 3.840 37.159 1.00 59.00 99 LYS A C 1
ATOM 765 O O . LYS A 1 99 ? -21.031 4.101 36.805 1.00 59.00 99 LYS A O 1
ATOM 770 N N . GLY A 1 100 ? -23.018 3.152 36.389 1.00 54.41 100 GLY A N 1
ATOM 771 C CA . GLY A 1 100 ? -22.659 2.670 35.056 1.00 54.41 100 GLY A CA 1
ATOM 772 C C . GLY A 1 100 ? -22.295 3.823 34.120 1.00 54.41 100 GLY A C 1
ATOM 773 O O . GLY A 1 100 ? -23.147 4.646 33.794 1.00 54.41 100 GLY A O 1
ATOM 774 N N . ALA A 1 101 ? -21.043 3.874 33.672 1.00 59.44 101 ALA A N 1
ATOM 775 C CA . ALA A 1 101 ? -20.638 4.700 32.544 1.00 59.44 101 ALA A CA 1
ATOM 776 C C . ALA A 1 101 ? -20.807 3.866 31.267 1.00 59.44 101 ALA A C 1
ATOM 778 O O . ALA A 1 101 ? -19.989 3.003 30.957 1.00 59.44 101 ALA A O 1
ATOM 779 N N . GLY A 1 102 ? -21.915 4.078 30.558 1.00 62.28 102 GLY A N 1
ATOM 780 C CA . GLY A 1 102 ? -22.132 3.498 29.236 1.00 62.28 102 GLY A CA 1
ATOM 781 C C . GLY A 1 102 ? -21.394 4.304 28.170 1.00 62.28 102 GLY A C 1
ATOM 782 O O . GLY A 1 102 ? -21.453 5.533 28.165 1.00 62.28 102 GLY A O 1
ATOM 783 N N . PHE A 1 103 ? -20.720 3.622 27.246 1.00 58.81 103 PHE A N 1
ATOM 784 C CA . PHE A 1 103 ? -20.247 4.246 26.013 1.00 58.81 103 PHE A CA 1
ATOM 785 C C . PHE A 1 103 ? -21.472 4.655 25.185 1.00 58.81 103 PHE A C 1
ATOM 787 O O . PHE A 1 103 ? -22.391 3.850 25.027 1.00 58.81 103 PHE A O 1
ATOM 794 N N . MET A 1 104 ? -21.511 5.890 24.673 1.00 55.25 104 MET A N 1
ATOM 795 C CA . MET A 1 104 ? -22.590 6.338 23.788 1.00 55.25 104 MET A CA 1
ATOM 796 C C . MET A 1 104 ? -22.594 5.479 22.518 1.00 55.25 104 MET A C 1
ATOM 798 O O . MET A 1 104 ? -21.822 5.707 21.589 1.00 55.25 104 MET A O 1
ATOM 802 N N . THR A 1 105 ? -23.455 4.464 22.480 1.00 51.97 105 THR A N 1
ATOM 803 C CA . THR A 1 105 ? -23.802 3.771 21.247 1.00 51.97 105 THR A CA 1
ATOM 804 C C . THR A 1 105 ? -24.592 4.744 20.380 1.00 51.97 105 THR A C 1
ATOM 806 O O . THR A 1 105 ? -25.618 5.287 20.786 1.00 51.97 105 THR A O 1
ATOM 809 N N . VAL A 1 106 ? -24.083 4.982 19.172 1.00 56.25 106 VAL A N 1
ATOM 810 C CA . VAL A 1 106 ? -24.639 5.915 18.176 1.00 56.25 106 VAL A CA 1
ATOM 811 C C . VAL A 1 106 ? -26.086 5.555 17.780 1.00 56.25 106 VAL A C 1
ATOM 813 O O . VAL A 1 106 ? -26.798 6.382 17.226 1.00 56.25 106 VAL A O 1
ATOM 816 N N . ASP A 1 107 ? -26.566 4.364 18.152 1.00 49.81 107 ASP A N 1
ATOM 817 C CA . ASP A 1 107 ? -27.943 3.909 17.929 1.00 49.81 107 ASP A CA 1
ATOM 818 C C . ASP A 1 107 ? -29.001 4.599 18.804 1.00 49.81 107 ASP A C 1
ATOM 820 O O . ASP A 1 107 ? -30.198 4.457 18.555 1.00 49.81 107 ASP A O 1
ATOM 824 N N . ARG A 1 108 ? -28.601 5.385 19.811 1.00 55.97 108 ARG A N 1
ATOM 825 C CA . ARG A 1 108 ? -29.494 6.358 20.456 1.00 55.97 108 ARG A CA 1
ATOM 826 C C . ARG A 1 108 ? -28.981 7.757 20.165 1.00 55.97 108 ARG A C 1
ATOM 828 O O . ARG A 1 108 ? -28.363 8.393 21.015 1.00 55.97 108 ARG A O 1
ATOM 835 N N . ALA A 1 109 ? -29.230 8.216 18.941 1.00 51.19 109 ALA A N 1
ATOM 836 C CA . ALA A 1 109 ? -29.002 9.594 18.539 1.00 51.19 109 ALA A CA 1
ATOM 837 C C . ALA A 1 109 ? -29.695 10.538 19.537 1.00 51.19 109 ALA A C 1
ATOM 839 O O . ALA A 1 109 ? -30.916 10.690 19.536 1.00 51.19 109 ALA A O 1
ATOM 840 N N . GLY A 1 110 ? -28.909 11.167 20.414 1.00 57.56 110 GLY A N 1
ATOM 841 C CA . GLY A 1 110 ? -29.357 12.362 21.118 1.00 57.56 110 GLY A CA 1
ATOM 842 C C . GLY A 1 110 ? -29.769 13.429 20.093 1.00 57.56 110 GLY A C 1
ATOM 843 O O . GLY A 1 110 ? -29.326 13.368 18.942 1.00 57.56 110 GLY A O 1
ATOM 844 N N . PRO A 1 111 ? -30.583 14.425 20.479 1.00 58.94 111 PRO A N 1
ATOM 845 C CA . PRO A 1 111 ? -31.191 15.399 19.560 1.00 58.94 111 PRO A CA 1
ATOM 846 C C . PRO A 1 111 ? -30.196 16.190 18.687 1.00 58.94 111 PRO A C 1
ATOM 848 O O . PRO A 1 111 ? -30.603 16.865 17.749 1.00 58.94 111 PRO A O 1
ATOM 851 N N . TYR A 1 112 ? -28.895 16.083 18.958 1.00 60.56 112 TYR A N 1
ATOM 852 C CA . TYR A 1 112 ? -27.815 16.764 18.251 1.00 60.56 112 TYR A CA 1
ATOM 853 C C . TYR A 1 112 ? -27.129 15.921 17.155 1.00 60.56 112 TYR A C 1
ATOM 855 O O . TYR A 1 112 ? -26.249 16.437 16.474 1.00 60.56 112 TYR A O 1
ATOM 863 N N . LEU A 1 113 ? -27.503 14.645 16.961 1.00 59.97 113 LEU A N 1
ATOM 864 C CA . LEU A 1 113 ? -26.885 13.734 15.973 1.00 59.97 113 LEU A CA 1
ATOM 865 C C . LEU A 1 113 ? -27.851 13.265 14.868 1.00 59.97 113 LEU A C 1
ATOM 867 O O . LEU A 1 113 ? -27.626 12.238 14.230 1.00 59.97 113 LEU A O 1
ATOM 871 N N . ASN A 1 114 ? -28.927 14.011 14.609 1.00 61.41 114 ASN A N 1
ATOM 872 C CA . ASN A 1 114 ? -29.815 13.730 13.482 1.00 61.41 114 ASN A CA 1
ATOM 873 C C . ASN A 1 114 ? -29.212 14.275 12.173 1.00 61.41 114 ASN A C 1
ATOM 875 O O . ASN A 1 114 ? -29.428 15.426 11.801 1.00 61.41 114 ASN A O 1
ATOM 879 N N . THR A 1 115 ? -28.450 13.442 11.465 1.00 66.31 115 THR A N 1
ATOM 880 C CA . THR A 1 115 ? -27.910 13.747 10.126 1.00 66.31 115 THR A CA 1
ATOM 881 C C . THR A 1 115 ? -28.872 13.383 8.988 1.00 66.31 115 THR A C 1
ATOM 883 O O . THR A 1 115 ? -28.524 13.543 7.818 1.00 66.31 115 THR A O 1
ATOM 886 N N . GLY A 1 116 ? -30.100 12.947 9.302 1.00 65.38 116 GLY A N 1
ATOM 887 C CA . GLY A 1 116 ? -31.082 12.439 8.336 1.00 65.38 116 GLY A CA 1
ATOM 888 C C . GLY A 1 116 ? -31.576 13.454 7.299 1.00 65.38 116 GLY A C 1
ATOM 889 O O . GLY A 1 116 ? -32.170 13.053 6.305 1.00 65.38 116 GLY A O 1
ATOM 890 N N . GLY A 1 117 ? -31.319 14.751 7.499 1.00 64.56 117 GLY A N 1
ATOM 891 C CA . GLY A 1 117 ? -31.644 15.810 6.535 1.00 64.56 117 GLY A CA 1
ATOM 892 C C . GLY A 1 117 ? -30.456 16.339 5.726 1.00 64.56 117 GLY A C 1
ATOM 893 O O . GLY A 1 117 ? -30.657 17.167 4.844 1.00 64.56 117 GLY A O 1
ATOM 894 N N . TYR A 1 118 ? -29.225 15.910 6.029 1.00 67.25 118 TYR A N 1
ATOM 895 C CA . TYR A 1 118 ? -28.021 16.503 5.430 1.00 67.25 118 TYR A CA 1
ATOM 896 C C . TYR A 1 118 ? -27.609 15.838 4.116 1.00 67.25 118 TYR A C 1
ATOM 898 O O . TYR A 1 118 ? -26.974 16.462 3.268 1.00 67.25 118 TYR A O 1
ATOM 906 N N . PHE A 1 119 ? -27.987 14.575 3.931 1.00 66.62 119 PHE A N 1
ATOM 907 C CA . PHE A 1 119 ? -27.722 13.841 2.703 1.00 66.62 119 PHE A CA 1
ATOM 908 C C . PHE A 1 119 ? -29.042 13.595 1.973 1.00 66.62 119 PHE A C 1
ATOM 910 O O . PHE A 1 119 ? -29.964 13.041 2.576 1.00 66.62 119 PHE A O 1
ATOM 917 N N . PRO A 1 120 ? -29.164 13.989 0.692 1.00 64.94 120 PRO A N 1
ATOM 918 C CA . PRO A 1 120 ? -30.344 13.650 -0.084 1.00 64.94 120 PRO A CA 1
ATOM 919 C C . PRO A 1 120 ? -30.448 12.120 -0.168 1.00 64.94 120 PRO A C 1
ATOM 921 O O . PRO A 1 120 ? -29.441 11.459 -0.446 1.00 64.94 120 PRO A O 1
ATOM 924 N N . PRO A 1 121 ? -31.633 11.531 0.074 1.00 67.62 121 PRO A N 1
ATOM 925 C CA . PRO A 1 121 ? -31.806 10.103 -0.108 1.00 67.62 121 PRO A CA 1
ATOM 926 C C . PRO A 1 121 ? -31.506 9.771 -1.569 1.00 67.62 121 PRO A C 1
ATOM 928 O O . PRO A 1 121 ? -32.079 10.361 -2.487 1.00 67.62 121 PRO A O 1
ATOM 931 N N . VAL A 1 122 ? -30.591 8.826 -1.779 1.00 61.12 122 VAL A N 1
ATOM 932 C CA . VAL A 1 122 ? -30.358 8.207 -3.084 1.00 61.12 122 VAL A CA 1
ATOM 933 C C . VAL A 1 122 ? -31.672 7.561 -3.517 1.00 61.12 122 VAL A C 1
ATOM 935 O O . VAL A 1 122 ? -32.037 6.481 -3.054 1.00 61.12 122 VAL A O 1
ATOM 938 N N . GLN A 1 123 ? -32.428 8.260 -4.366 1.00 63.03 123 GLN A N 1
ATOM 939 C CA . GLN A 1 123 ? -33.576 7.690 -5.054 1.00 63.03 123 GLN A CA 1
ATOM 940 C C . GLN A 1 123 ? -33.047 6.544 -5.911 1.00 63.03 123 GLN A C 1
ATOM 942 O O . GLN A 1 123 ? -32.369 6.765 -6.912 1.00 63.03 123 GLN A O 1
ATOM 947 N N . ASN A 1 124 ? -33.328 5.310 -5.490 1.00 60.41 124 ASN A N 1
ATOM 948 C CA . ASN A 1 124 ? -33.159 4.136 -6.333 1.00 60.41 124 ASN A CA 1
ATOM 949 C C . ASN A 1 124 ? -34.034 4.334 -7.577 1.00 60.41 124 ASN A C 1
ATOM 951 O O . ASN A 1 124 ? -35.243 4.105 -7.543 1.00 60.41 124 ASN A O 1
ATOM 955 N N . ALA A 1 125 ? -33.421 4.808 -8.662 1.00 60.06 125 ALA A N 1
ATOM 956 C CA . ALA A 1 125 ? -34.060 4.909 -9.959 1.00 60.06 125 ALA A CA 1
ATOM 957 C C . ALA A 1 125 ? -34.434 3.492 -10.417 1.00 60.06 125 ALA A C 1
ATOM 959 O O . ALA A 1 125 ? -33.594 2.593 -10.478 1.00 60.06 125 ALA A O 1
ATOM 960 N N . GLY A 1 126 ? -35.735 3.309 -10.632 1.00 50.16 126 GLY A N 1
ATOM 961 C CA . GLY A 1 126 ? -36.429 2.041 -10.798 1.00 50.16 126 GLY A CA 1
ATOM 962 C C . GLY A 1 126 ? -35.758 1.020 -11.715 1.00 50.16 126 GLY A C 1
ATOM 963 O O . GLY A 1 126 ? -35.352 1.316 -12.834 1.00 50.16 126 GLY A O 1
ATOM 964 N N . ARG A 1 127 ? -35.775 -0.231 -11.249 1.00 55.09 127 ARG A N 1
ATOM 965 C CA . ARG A 1 127 ? -35.870 -1.400 -12.123 1.00 55.09 127 ARG A CA 1
ATOM 966 C C . ARG A 1 127 ? -37.300 -1.477 -12.664 1.00 55.09 127 ARG A C 1
ATOM 968 O O . ARG A 1 127 ? -38.234 -1.661 -11.881 1.00 55.09 127 ARG A O 1
ATOM 975 N N . ARG A 1 128 ? -37.451 -1.352 -13.978 1.00 55.41 128 ARG A N 1
ATOM 976 C CA . ARG A 1 128 ? -38.546 -1.923 -14.764 1.00 55.41 128 ARG A CA 1
ATOM 977 C C . ARG A 1 128 ? -37.945 -2.542 -16.011 1.00 55.41 128 ARG A C 1
ATOM 979 O O . ARG A 1 128 ? -37.040 -1.893 -16.575 1.00 55.41 128 ARG A O 1
#

Secondary structure (DSSP, 8-state):
----HHHHHHHHHHHHHHHT-------------SS-SS-TTTTTS-----SS--IIIIIHHHHHHHHHHHHHHHHHHHHHHHHHHHHHHHHHH----SS------TTS--TT---TTTS---------

Radius of gyration: 35.91 Å; chains: 1; bounding box: 112×25×74 Å

pLDDT: mean 70.12, std 11.79, range [49.81, 93.19]